Protein AF-A0AAU7C5P6-F1 (afdb_monomer_lite)

Foldseek 3Di:
DQDPVNCVVVDPDDPQLVVQLVLLVVLVVLCVVVVNDLCQLCVLLVHHSVVSVCPNVPVDRDDPVNSVSSVVSSVVVVD

Organism: NCBI:txid3142938

pLDDT: mean 93.12, std 6.2, range [73.19, 98.44]

Radius of gyration: 14.02 Å; chains: 1; bounding box: 37×34×26 Å

Sequence (79 aa):
MTTWQDIKPTLKLDPAEQANIEKLAELSALRISNNISQTVLARQIGVSQAVLNSWENLDETPIPESLAWYEQGLRLLLN

Structure (mmCIF, N/CA/C/O backbone):
data_AF-A0AAU7C5P6-F1
#
_entry.id   AF-A0AAU7C5P6-F1
#
loop_
_atom_site.group_PDB
_atom_site.id
_atom_site.type_symbol
_atom_site.label_atom_id
_atom_site.label_alt_id
_atom_site.label_comp_id
_atom_site.label_asym_id
_atom_site.label_entity_id
_atom_site.label_seq_id
_atom_site.pdbx_PDB_ins_code
_atom_site.Cartn_x
_atom_site.Cartn_y
_atom_site.Cartn_z
_atom_site.occupancy
_atom_site.B_iso_or_equiv
_atom_site.auth_seq_id
_atom_site.auth_comp_id
_atom_site.auth_asym_id
_atom_site.auth_atom_id
_atom_site.pdbx_PDB_model_num
ATOM 1 N N . MET A 1 1 ? 25.902 -17.576 5.175 1.00 82.12 1 MET A N 1
ATOM 2 C CA . MET A 1 1 ? 24.460 -17.591 4.853 1.00 82.12 1 MET A CA 1
ATOM 3 C C . MET A 1 1 ? 24.244 -16.561 3.773 1.00 82.12 1 MET A C 1
ATOM 5 O O . MET A 1 1 ? 24.764 -15.466 3.922 1.00 82.12 1 MET A O 1
ATOM 9 N N . THR A 1 2 ? 23.547 -16.915 2.702 1.00 85.44 2 THR A N 1
ATOM 10 C CA . THR A 1 2 ? 23.182 -15.956 1.657 1.00 85.44 2 THR A CA 1
ATOM 11 C C . THR A 1 2 ? 22.104 -15.019 2.201 1.00 85.44 2 THR A C 1
ATOM 13 O O . THR A 1 2 ? 21.125 -15.486 2.784 1.00 85.44 2 THR A O 1
ATOM 16 N N . THR A 1 3 ? 22.302 -13.713 2.060 1.00 91.31 3 THR A N 1
ATOM 17 C CA . THR A 1 3 ? 21.364 -12.672 2.494 1.00 91.31 3 THR A CA 1
ATOM 18 C C . THR A 1 3 ? 20.487 -12.200 1.335 1.00 91.31 3 THR A C 1
ATOM 20 O O . THR A 1 3 ? 20.763 -12.474 0.168 1.00 91.31 3 THR A O 1
ATOM 23 N N . TRP A 1 4 ? 19.437 -11.435 1.642 1.00 79.25 4 TRP A N 1
ATOM 24 C CA . TRP A 1 4 ? 18.631 -10.767 0.616 1.00 79.25 4 TRP A CA 1
ATOM 25 C C . TRP A 1 4 ? 19.472 -9.862 -0.296 1.00 79.25 4 TRP A C 1
ATOM 27 O O . TRP A 1 4 ? 19.246 -9.832 -1.504 1.00 79.25 4 TRP A O 1
ATOM 37 N N . GLN A 1 5 ? 20.478 -9.175 0.256 1.00 85.00 5 GLN A N 1
ATOM 38 C CA . GLN A 1 5 ? 21.364 -8.308 -0.525 1.00 85.00 5 GLN A CA 1
ATOM 39 C C . GLN A 1 5 ? 22.228 -9.095 -1.517 1.00 85.00 5 GLN A C 1
ATOM 41 O O . GLN A 1 5 ? 22.551 -8.570 -2.577 1.00 85.00 5 GLN A O 1
ATOM 46 N N . ASP A 1 6 ? 22.536 -10.358 -1.214 1.00 89.31 6 ASP A N 1
ATOM 47 C CA . ASP A 1 6 ? 23.288 -11.240 -2.111 1.00 89.31 6 ASP A CA 1
ATOM 48 C C . ASP A 1 6 ? 22.409 -11.808 -3.241 1.00 89.31 6 ASP A C 1
ATOM 50 O O . ASP A 1 6 ? 22.899 -12.091 -4.332 1.00 89.31 6 ASP A O 1
ATOM 54 N N . ILE A 1 7 ? 21.103 -11.974 -2.996 1.00 85.88 7 ILE A N 1
ATOM 55 C CA . ILE A 1 7 ? 20.149 -12.557 -3.958 1.00 85.88 7 ILE A CA 1
ATOM 56 C C . ILE A 1 7 ? 19.584 -11.487 -4.894 1.00 85.88 7 ILE A C 1
ATOM 58 O O . ILE A 1 7 ? 19.462 -11.733 -6.095 1.00 85.88 7 ILE A O 1
ATOM 62 N N . LYS A 1 8 ? 19.266 -10.297 -4.371 1.00 79.81 8 LYS A N 1
ATOM 63 C CA . LYS A 1 8 ? 18.610 -9.204 -5.108 1.00 79.81 8 LYS A CA 1
ATOM 64 C C . LYS A 1 8 ? 19.246 -8.904 -6.482 1.00 79.81 8 LYS A C 1
ATOM 66 O O . LYS A 1 8 ? 18.488 -8.818 -7.443 1.00 79.81 8 LYS A O 1
ATOM 71 N N . PRO A 1 9 ? 20.584 -8.823 -6.645 1.00 82.19 9 PRO A N 1
ATOM 72 C CA . PRO A 1 9 ? 21.210 -8.514 -7.937 1.00 82.19 9 PRO A CA 1
ATOM 73 C C . PRO A 1 9 ? 21.070 -9.625 -8.987 1.00 82.19 9 PRO A C 1
ATOM 75 O O . PRO A 1 9 ? 21.282 -9.384 -10.172 1.00 82.19 9 PRO A O 1
ATOM 78 N N . THR A 1 10 ? 20.768 -10.856 -8.561 1.00 84.31 10 THR A N 1
ATOM 79 C CA . THR A 1 10 ? 20.619 -12.010 -9.463 1.00 84.31 10 THR A CA 1
ATOM 80 C C . THR A 1 10 ? 19.234 -12.076 -10.105 1.00 84.31 10 THR A C 1
ATOM 82 O O . THR A 1 10 ? 19.061 -12.717 -11.144 1.00 84.31 10 THR A O 1
ATOM 85 N N . LEU A 1 11 ? 18.254 -11.388 -9.516 1.00 78.38 11 LEU A N 1
ATOM 86 C CA . LEU A 1 11 ? 16.912 -11.266 -10.060 1.00 78.38 11 LEU A CA 1
ATOM 87 C C . LEU A 1 11 ? 16.942 -10.227 -11.185 1.00 78.38 11 LEU A C 1
ATOM 89 O O . LEU A 1 11 ? 17.214 -9.051 -10.958 1.00 78.38 11 LEU A O 1
ATOM 93 N N . LYS A 1 12 ? 16.666 -10.658 -12.419 1.00 76.38 12 LYS A N 1
ATOM 94 C CA . LYS A 1 12 ? 16.472 -9.754 -13.561 1.00 76.38 12 LYS A CA 1
ATOM 95 C C . LYS A 1 12 ? 15.083 -9.121 -13.478 1.00 76.38 12 LYS A C 1
ATOM 97 O O . LYS A 1 12 ? 14.191 -9.505 -14.226 1.00 76.38 12 LYS A O 1
ATOM 102 N N . LEU A 1 13 ? 14.900 -8.214 -12.528 1.00 73.19 13 LEU A N 1
ATOM 103 C CA . LEU A 1 13 ? 13.698 -7.391 -12.440 1.00 73.19 13 LEU A CA 1
ATOM 104 C C . LEU A 1 13 ? 13.852 -6.188 -13.369 1.00 73.19 13 LEU A C 1
ATOM 106 O O . LEU A 1 13 ? 14.955 -5.654 -13.513 1.00 73.19 13 LEU A O 1
ATOM 110 N N . ASP A 1 14 ? 12.760 -5.766 -14.002 1.00 88.31 14 ASP A N 1
ATOM 111 C CA . ASP A 1 14 ? 12.729 -4.466 -14.666 1.00 88.31 14 ASP A CA 1
ATOM 112 C C . ASP A 1 14 ? 12.963 -3.383 -13.592 1.00 88.31 14 ASP A C 1
ATOM 114 O O . ASP A 1 14 ? 12.229 -3.349 -12.598 1.00 88.31 14 ASP A O 1
ATOM 118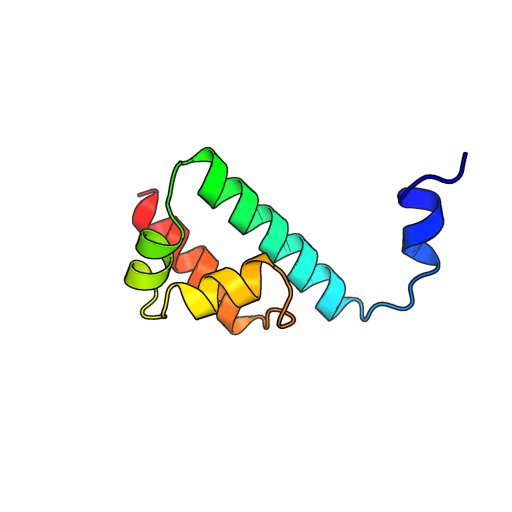 N N . PRO A 1 15 ? 13.978 -2.506 -13.734 1.00 88.19 15 PRO A N 1
ATOM 119 C CA . PRO A 1 15 ? 14.234 -1.445 -12.765 1.00 88.19 15 PRO A CA 1
ATOM 120 C C . PRO A 1 15 ? 13.011 -0.565 -12.474 1.00 88.19 15 PRO A C 1
ATOM 122 O O . PRO A 1 15 ? 12.861 -0.091 -11.348 1.00 88.19 15 PRO A O 1
ATOM 125 N N . ALA A 1 16 ? 12.133 -0.354 -13.460 1.00 89.06 16 ALA A N 1
ATOM 126 C CA . ALA A 1 16 ? 10.911 0.424 -13.274 1.00 89.06 16 ALA A CA 1
ATOM 127 C C . ALA A 1 16 ? 9.890 -0.318 -12.397 1.00 89.06 16 ALA A C 1
ATOM 129 O O . ALA A 1 16 ? 9.314 0.264 -11.479 1.00 89.06 16 ALA A O 1
ATOM 130 N N . GLU A 1 17 ? 9.709 -1.616 -12.637 1.00 89.44 17 GLU A N 1
ATOM 131 C CA . GLU A 1 17 ? 8.860 -2.480 -11.814 1.00 89.44 17 GLU A CA 1
ATOM 132 C C . GLU A 1 17 ? 9.382 -2.555 -10.376 1.00 89.44 17 GLU A C 1
ATOM 134 O O . GLU A 1 17 ? 8.619 -2.384 -9.424 1.00 89.44 17 GLU A O 1
ATOM 139 N N . GLN A 1 18 ? 10.696 -2.717 -10.208 1.00 89.88 18 GLN A N 1
ATOM 140 C CA . GLN A 1 18 ? 11.318 -2.738 -8.890 1.00 89.88 1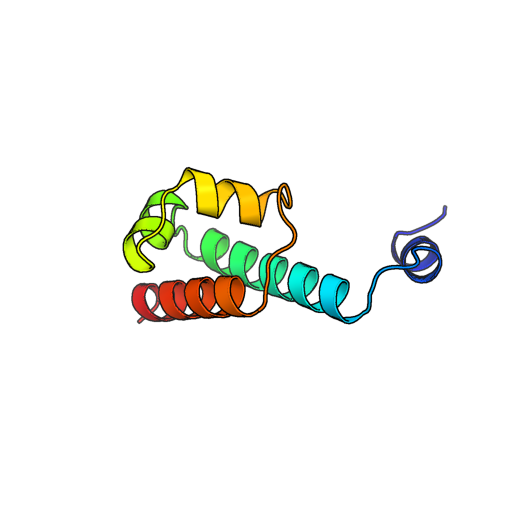8 GLN A CA 1
ATOM 141 C C . GLN A 1 18 ? 11.075 -1.425 -8.127 1.00 89.88 18 GLN A C 1
ATOM 143 O O . GLN A 1 18 ? 10.714 -1.462 -6.951 1.00 89.88 18 GLN A O 1
ATOM 148 N N . ALA A 1 19 ? 11.228 -0.274 -8.788 1.00 92.19 19 ALA A N 1
ATOM 149 C CA . ALA A 1 19 ? 10.965 1.028 -8.178 1.00 92.19 19 ALA A CA 1
ATOM 150 C C . ALA A 1 19 ? 9.491 1.189 -7.763 1.00 92.19 19 ALA A C 1
ATOM 152 O O . ALA A 1 19 ? 9.207 1.720 -6.688 1.00 92.19 19 ALA A O 1
ATOM 153 N N . ASN A 1 20 ? 8.550 0.689 -8.571 1.00 94.25 20 ASN A N 1
ATOM 154 C CA . ASN A 1 20 ? 7.125 0.727 -8.241 1.00 94.25 20 ASN A CA 1
ATOM 155 C C . ASN A 1 20 ? 6.791 -0.136 -7.016 1.00 94.25 20 ASN A C 1
ATOM 157 O O . ASN A 1 20 ? 6.023 0.293 -6.155 1.00 94.25 20 ASN A O 1
ATOM 161 N N . ILE A 1 21 ? 7.388 -1.328 -6.913 1.00 92.75 21 ILE A N 1
ATOM 162 C CA . ILE A 1 21 ? 7.219 -2.224 -5.760 1.00 92.75 21 ILE A CA 1
ATOM 163 C C . ILE A 1 21 ? 7.795 -1.585 -4.490 1.00 92.75 21 ILE A C 1
ATOM 165 O O . ILE A 1 21 ? 7.141 -1.590 -3.447 1.00 92.75 21 ILE A O 1
ATOM 169 N N . GLU A 1 22 ? 8.996 -1.004 -4.569 1.00 93.88 22 GLU A N 1
ATOM 170 C CA . GLU A 1 22 ? 9.629 -0.312 -3.439 1.00 93.88 22 GLU A CA 1
ATOM 171 C C . GLU A 1 22 ? 8.766 0.872 -2.966 1.00 93.88 22 GLU A C 1
ATOM 173 O O . GLU A 1 22 ? 8.470 0.986 -1.775 1.00 93.88 22 GLU A O 1
ATOM 178 N N . LYS A 1 23 ? 8.253 1.688 -3.897 1.00 96.44 23 LYS A N 1
ATOM 179 C CA . LYS A 1 23 ? 7.353 2.805 -3.577 1.00 96.44 23 LYS A CA 1
ATOM 180 C C . LYS A 1 23 ? 6.033 2.337 -2.961 1.00 96.44 23 LYS A C 1
ATOM 182 O O . LYS A 1 23 ? 5.565 2.953 -2.003 1.00 96.44 23 LYS A O 1
ATOM 187 N N . LEU A 1 24 ? 5.427 1.263 -3.472 1.00 96.50 24 LEU A N 1
ATOM 188 C CA . LEU A 1 24 ? 4.223 0.688 -2.869 1.00 96.50 24 LEU A CA 1
ATOM 189 C C . LEU A 1 24 ? 4.491 0.270 -1.420 1.00 96.50 24 LEU A C 1
ATOM 191 O O . LEU A 1 24 ? 3.709 0.615 -0.538 1.00 96.50 24 LEU A O 1
ATOM 195 N N . ALA A 1 25 ? 5.602 -0.425 -1.164 1.00 95.94 25 ALA A N 1
ATOM 196 C CA . ALA A 1 25 ? 5.956 -0.884 0.175 1.00 95.94 25 ALA A CA 1
ATOM 197 C C . ALA A 1 25 ? 6.085 0.284 1.170 1.00 95.94 25 ALA A C 1
ATOM 199 O O . ALA A 1 25 ? 5.578 0.199 2.291 1.00 95.94 25 ALA A O 1
ATOM 200 N N . GLU A 1 26 ? 6.697 1.397 0.755 1.00 97.75 26 GLU A N 1
ATOM 201 C CA . GLU A 1 26 ? 6.779 2.622 1.560 1.00 97.75 26 GLU A CA 1
ATOM 202 C C . GLU A 1 26 ? 5.393 3.207 1.875 1.00 97.75 26 GLU A C 1
ATOM 204 O O . GLU A 1 26 ? 5.096 3.535 3.028 1.00 97.75 26 GLU A O 1
ATOM 209 N N . LEU A 1 27 ? 4.518 3.311 0.870 1.00 97.88 27 LEU A N 1
ATOM 210 C CA . LEU A 1 27 ? 3.161 3.837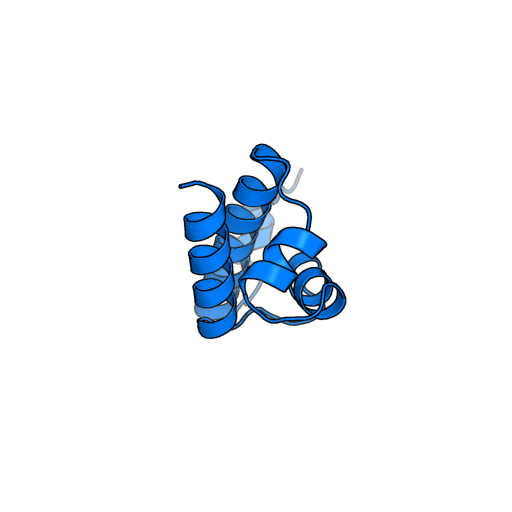 1.036 1.00 97.88 27 LEU A CA 1
ATOM 211 C C . LEU A 1 27 ? 2.294 2.923 1.919 1.00 97.88 27 LEU A C 1
ATOM 213 O O . LEU A 1 27 ? 1.551 3.405 2.778 1.00 97.88 27 LEU A O 1
ATOM 217 N N . SER A 1 28 ? 2.402 1.604 1.767 1.00 97.56 28 SER A N 1
ATOM 218 C CA . SER A 1 28 ? 1.713 0.631 2.619 1.00 97.56 28 SER A CA 1
ATOM 219 C C . SER A 1 28 ? 2.206 0.693 4.060 1.00 97.56 28 SER A C 1
ATOM 221 O O . SER A 1 28 ? 1.387 0.714 4.981 1.00 97.56 28 SER A O 1
ATOM 223 N N . ALA A 1 29 ? 3.516 0.824 4.280 1.00 97.88 29 ALA A N 1
ATOM 224 C CA . ALA A 1 29 ? 4.071 1.029 5.614 1.00 97.88 29 ALA A CA 1
ATOM 225 C C . ALA A 1 29 ? 3.541 2.321 6.259 1.00 97.88 29 ALA A C 1
ATOM 227 O O . ALA A 1 29 ? 3.139 2.302 7.425 1.00 97.88 29 ALA A O 1
ATOM 228 N N . LEU A 1 30 ? 3.468 3.420 5.499 1.00 98.19 30 LEU A N 1
ATOM 229 C CA . LEU A 1 30 ? 2.908 4.691 5.966 1.00 98.19 30 LEU A CA 1
ATOM 230 C C . LEU A 1 30 ? 1.413 4.580 6.306 1.00 98.19 30 LEU A C 1
ATOM 232 O O . LEU A 1 30 ? 0.965 5.112 7.323 1.00 98.19 30 LEU A O 1
ATOM 236 N N . ARG A 1 31 ? 0.634 3.863 5.488 1.00 98.25 31 ARG A N 1
ATOM 237 C CA . ARG A 1 31 ? -0.785 3.590 5.758 1.00 98.25 31 ARG A CA 1
ATOM 238 C C . ARG A 1 31 ? -0.958 2.854 7.088 1.00 98.25 31 ARG A C 1
ATOM 240 O O . ARG A 1 31 ? -1.775 3.250 7.920 1.00 98.25 31 ARG A O 1
ATOM 247 N N . ILE A 1 32 ? -0.197 1.773 7.269 1.00 98.12 32 ILE A N 1
ATOM 248 C CA . ILE A 1 32 ? -0.279 0.894 8.439 1.00 98.12 32 ILE A CA 1
ATOM 249 C C . ILE A 1 32 ? 0.155 1.636 9.704 1.00 98.12 32 ILE A C 1
ATOM 251 O O . ILE A 1 32 ? -0.544 1.558 10.713 1.00 98.12 32 ILE A O 1
ATOM 255 N N . SER A 1 33 ? 1.251 2.400 9.654 1.00 98.19 33 SER A N 1
ATOM 256 C CA . SER A 1 33 ? 1.754 3.145 10.818 1.00 98.19 33 SER A CA 1
ATOM 257 C C . SER A 1 33 ? 0.780 4.217 11.319 1.00 98.19 33 SER A C 1
ATOM 259 O O . SER A 1 33 ? 0.787 4.540 12.505 1.00 98.19 33 SER A O 1
ATOM 261 N N . ASN A 1 34 ? -0.107 4.707 10.448 1.00 98.25 34 ASN A N 1
ATOM 262 C CA . ASN A 1 34 ? -1.165 5.660 10.785 1.00 98.25 34 ASN A CA 1
ATOM 263 C C . ASN A 1 34 ? -2.535 5.002 11.038 1.00 98.25 34 ASN A C 1
ATOM 265 O O . ASN A 1 34 ? -3.541 5.700 11.128 1.00 98.25 34 ASN A O 1
ATOM 269 N N . ASN A 1 35 ? -2.607 3.670 11.164 1.00 98.06 35 ASN A N 1
ATOM 270 C CA . ASN A 1 35 ? -3.851 2.914 11.384 1.00 98.06 35 ASN A CA 1
ATOM 271 C C . ASN A 1 35 ? -4.950 3.170 10.330 1.00 98.06 35 ASN A C 1
ATOM 273 O O . ASN A 1 35 ? -6.141 2.987 10.594 1.00 98.06 35 ASN A O 1
ATOM 277 N N . ILE A 1 36 ? -4.575 3.569 9.114 1.00 98.38 36 ILE A N 1
ATOM 278 C CA . ILE A 1 36 ? -5.527 3.768 8.020 1.00 98.38 36 ILE A CA 1
ATOM 279 C C . ILE A 1 36 ? -5.903 2.388 7.476 1.00 98.38 36 ILE A C 1
ATOM 281 O O . ILE A 1 36 ? -5.048 1.664 6.977 1.00 98.38 36 ILE A O 1
ATOM 285 N N . SER A 1 37 ? -7.172 1.984 7.552 1.00 98.19 37 SER A N 1
ATOM 286 C CA . SER A 1 37 ? -7.594 0.697 6.974 1.00 98.19 37 SER A CA 1
ATOM 287 C C . SER A 1 37 ? -7.587 0.728 5.440 1.00 98.19 37 SER A C 1
ATOM 289 O O . SER A 1 37 ? -7.798 1.779 4.829 1.00 98.19 37 SER A O 1
ATOM 291 N N . GLN A 1 38 ? -7.417 -0.438 4.808 1.00 97.94 38 GLN A N 1
ATOM 292 C CA . GLN A 1 38 ? -7.537 -0.572 3.352 1.00 97.94 38 GLN A CA 1
ATOM 293 C C . GLN A 1 38 ? -8.883 -0.036 2.837 1.00 97.94 38 GLN A C 1
ATOM 295 O O . GLN A 1 38 ? -8.928 0.705 1.862 1.00 97.94 38 GLN A O 1
ATOM 300 N N . THR A 1 39 ? -9.986 -0.343 3.525 1.00 98.19 39 THR A N 1
ATOM 301 C CA . THR A 1 39 ? -11.329 0.132 3.159 1.00 98.19 39 THR A CA 1
ATOM 302 C C . THR A 1 39 ? -11.437 1.658 3.166 1.00 98.19 39 THR A C 1
ATOM 304 O O . THR A 1 39 ? -12.106 2.228 2.304 1.00 98.19 39 THR A O 1
ATOM 307 N N . VAL A 1 40 ? -10.787 2.327 4.125 1.00 98.31 40 VAL A N 1
ATOM 308 C CA . VAL A 1 40 ? -10.783 3.795 4.223 1.00 98.31 40 VAL A CA 1
ATOM 309 C C . VAL A 1 40 ? -10.014 4.405 3.057 1.00 98.31 40 VAL A C 1
ATOM 311 O O . VAL A 1 40 ? -10.553 5.272 2.373 1.00 98.31 40 VAL A O 1
ATOM 314 N N . LEU A 1 41 ? -8.801 3.918 2.784 1.00 98.44 41 LEU A N 1
ATOM 315 C CA . LEU A 1 41 ? -8.005 4.422 1.666 1.00 98.44 41 LEU A CA 1
ATOM 316 C C . LEU A 1 41 ? -8.681 4.147 0.317 1.00 98.44 41 LEU A C 1
ATOM 318 O O . LEU A 1 41 ? -8.786 5.048 -0.507 1.00 98.44 41 LEU A O 1
ATOM 322 N N . ALA A 1 42 ? -9.202 2.936 0.115 1.00 97.69 42 ALA A N 1
ATOM 323 C CA . ALA A 1 42 ? -9.897 2.560 -1.111 1.00 97.69 42 ALA A CA 1
ATOM 324 C C . ALA A 1 42 ? -11.091 3.487 -1.389 1.00 97.69 42 ALA A C 1
ATOM 326 O O . ALA A 1 42 ? -11.231 4.010 -2.494 1.00 97.69 42 ALA A O 1
ATOM 327 N N . ARG A 1 43 ? -11.897 3.784 -0.357 1.00 98.12 43 ARG A N 1
ATOM 328 C CA . ARG A 1 43 ? -12.987 4.764 -0.451 1.00 98.12 43 ARG A CA 1
ATOM 329 C C . ARG A 1 43 ? -12.474 6.163 -0.796 1.00 98.12 43 ARG A C 1
ATOM 331 O O . ARG A 1 43 ? -13.098 6.831 -1.613 1.00 98.12 43 ARG A O 1
ATOM 338 N N . GLN A 1 44 ? -11.367 6.595 -0.191 1.00 98.00 44 GLN A N 1
ATOM 339 C CA . GLN A 1 44 ? -10.783 7.919 -0.423 1.00 98.00 44 GLN A CA 1
ATOM 340 C C . GLN A 1 44 ? -10.354 8.128 -1.882 1.00 98.00 44 GLN A C 1
ATOM 342 O O . GLN A 1 44 ? -10.479 9.236 -2.397 1.00 98.00 44 GLN A O 1
ATOM 347 N N . ILE A 1 45 ? -9.868 7.074 -2.540 1.00 96.56 45 ILE A N 1
ATOM 348 C CA . ILE A 1 45 ? -9.362 7.127 -3.923 1.00 96.56 45 ILE A CA 1
ATOM 349 C C . ILE A 1 45 ? -10.360 6.578 -4.954 1.00 96.56 45 ILE A C 1
ATOM 351 O O . ILE A 1 45 ? -10.043 6.497 -6.135 1.00 96.56 45 ILE A O 1
ATOM 355 N N . GLY A 1 46 ? -11.568 6.200 -4.527 1.00 96.44 46 GLY A N 1
ATOM 356 C CA . GLY A 1 46 ? -12.640 5.762 -5.423 1.00 96.44 46 GLY A CA 1
ATOM 357 C C . GLY A 1 46 ? -12.489 4.346 -5.993 1.00 96.44 46 GLY A C 1
ATOM 358 O O . GLY A 1 46 ? -13.078 4.057 -7.032 1.00 96.44 46 GLY A O 1
ATOM 359 N N . VAL A 1 47 ? -11.744 3.454 -5.330 1.00 95.31 47 VAL A N 1
ATOM 360 C CA . VAL A 1 47 ? -11.593 2.040 -5.733 1.00 95.31 47 VAL A CA 1
ATOM 361 C C . VAL A 1 47 ? -12.226 1.084 -4.717 1.00 95.31 47 VAL A C 1
ATOM 363 O O . VAL A 1 47 ? -12.597 1.465 -3.606 1.00 95.31 47 VAL A O 1
ATOM 366 N N . SER A 1 48 ? -12.365 -0.190 -5.090 1.00 96.94 48 SER A N 1
ATOM 367 C CA . SER A 1 48 ? -12.81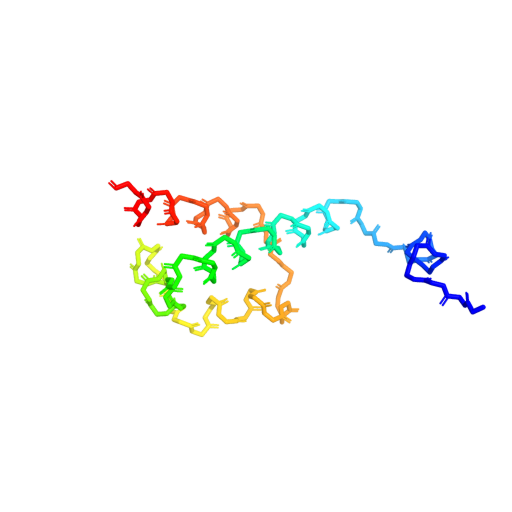4 -1.225 -4.151 1.00 96.94 48 SER A CA 1
ATOM 368 C C . SER A 1 48 ? -11.690 -1.632 -3.187 1.00 96.94 48 SER A C 1
ATOM 370 O O . SER A 1 48 ? -10.509 -1.553 -3.524 1.00 96.94 48 SER A O 1
ATOM 372 N N . GLN A 1 49 ? -12.040 -2.131 -1.997 1.00 97.12 49 GLN A N 1
ATOM 373 C CA . GLN A 1 49 ? -11.039 -2.674 -1.067 1.00 97.12 49 GLN A CA 1
ATOM 374 C C . GLN A 1 49 ? -10.301 -3.890 -1.656 1.00 97.12 49 GLN A C 1
ATOM 376 O O . GLN A 1 49 ? -9.124 -4.072 -1.362 1.00 97.12 49 GLN A O 1
ATOM 381 N N . ALA A 1 50 ? -10.948 -4.663 -2.535 1.00 96.62 50 ALA A N 1
ATOM 382 C CA . ALA A 1 50 ? -10.317 -5.783 -3.232 1.00 96.62 50 ALA A CA 1
ATOM 383 C C . ALA A 1 50 ? -9.191 -5.324 -4.174 1.00 96.62 50 ALA A C 1
ATOM 385 O O . ALA A 1 50 ? -8.138 -5.949 -4.201 1.00 96.62 50 ALA A O 1
ATOM 386 N N . VAL A 1 51 ? -9.377 -4.203 -4.883 1.00 94.94 51 VAL A N 1
ATOM 387 C CA . VAL A 1 51 ? -8.332 -3.608 -5.738 1.00 94.94 51 VAL A CA 1
ATOM 388 C C . VAL A 1 51 ? -7.135 -3.170 -4.897 1.00 94.94 51 VAL A C 1
ATOM 390 O O . VAL A 1 51 ? -6.002 -3.515 -5.213 1.00 94.94 51 VAL A O 1
ATOM 393 N N . LEU A 1 52 ? -7.378 -2.477 -3.781 1.00 95.31 52 LEU A N 1
ATOM 394 C CA . LEU A 1 52 ? -6.290 -2.056 -2.899 1.00 95.31 52 LEU A CA 1
ATOM 395 C C . LEU A 1 52 ? -5.545 -3.264 -2.298 1.00 95.31 52 LEU A C 1
ATOM 397 O O . LEU A 1 52 ? -4.323 -3.248 -2.203 1.00 95.31 52 LEU A O 1
ATOM 401 N N . ASN A 1 53 ? -6.271 -4.325 -1.936 1.00 96.31 53 ASN A N 1
ATOM 402 C CA . ASN A 1 53 ? -5.680 -5.578 -1.471 1.00 96.31 53 ASN A CA 1
ATOM 403 C C . ASN A 1 53 ? -4.831 -6.262 -2.558 1.00 96.31 53 ASN A C 1
ATOM 405 O O . ASN A 1 53 ? -3.755 -6.759 -2.249 1.00 96.31 53 ASN A O 1
ATOM 409 N N . SER A 1 54 ? -5.290 -6.255 -3.813 1.00 95.75 54 SER A N 1
ATOM 410 C CA . SER A 1 54 ? -4.549 -6.794 -4.964 1.00 95.75 54 SER A CA 1
ATOM 411 C C . SER A 1 54 ? -3.212 -6.079 -5.157 1.00 95.75 54 SER A C 1
ATOM 413 O O . SER A 1 54 ? -2.188 -6.724 -5.368 1.00 95.75 54 SER A O 1
ATOM 415 N N . TRP A 1 55 ? -3.204 -4.747 -5.032 1.00 94.50 55 TRP A N 1
ATOM 416 C CA . TRP A 1 55 ? -1.968 -3.969 -5.096 1.00 94.50 55 TRP A CA 1
ATOM 417 C C . TRP A 1 55 ? -1.033 -4.334 -3.942 1.00 94.50 55 TRP A C 1
ATOM 419 O O . TRP A 1 55 ? 0.111 -4.695 -4.186 1.00 94.50 55 TRP A O 1
ATOM 429 N N . GLU A 1 56 ? -1.516 -4.297 -2.695 1.00 94.94 56 GLU A N 1
ATOM 430 C CA . GLU A 1 56 ? -0.681 -4.539 -1.506 1.00 94.94 56 GLU A CA 1
ATOM 431 C C . GLU A 1 56 ? -0.113 -5.962 -1.411 1.00 94.94 56 GLU A C 1
ATOM 433 O O . GLU A 1 56 ? 0.961 -6.141 -0.838 1.00 94.94 56 GLU A O 1
ATOM 438 N N . ASN A 1 57 ? -0.793 -6.962 -1.980 1.00 95.19 57 ASN A N 1
ATOM 439 C CA . ASN A 1 57 ? -0.287 -8.336 -2.050 1.00 95.19 57 ASN A CA 1
ATOM 440 C C . ASN A 1 57 ? 0.585 -8.609 -3.283 1.00 95.19 57 ASN A C 1
ATOM 442 O O . ASN A 1 57 ? 1.108 -9.715 -3.405 1.00 95.19 57 ASN A O 1
ATOM 446 N N . LEU A 1 58 ? 0.763 -7.623 -4.171 1.00 92.31 58 LEU A N 1
ATOM 447 C CA . LEU A 1 58 ? 1.437 -7.784 -5.463 1.00 92.31 58 LEU A CA 1
ATOM 448 C C . LEU A 1 58 ? 0.798 -8.876 -6.343 1.00 92.31 58 LEU A C 1
ATOM 450 O O . LEU A 1 58 ? 1.486 -9.504 -7.146 1.00 92.31 58 LEU A O 1
ATOM 454 N N . ASP A 1 59 ? -0.520 -9.080 -6.220 1.00 92.00 59 ASP A N 1
ATOM 455 C CA . ASP A 1 59 ? -1.290 -9.918 -7.154 1.00 92.00 59 ASP A CA 1
ATOM 456 C C . ASP A 1 59 ? -1.290 -9.286 -8.562 1.00 92.00 59 ASP A C 1
ATOM 458 O O . ASP A 1 59 ? -1.335 -9.980 -9.578 1.00 92.00 59 ASP A O 1
ATOM 462 N N . GLU A 1 60 ? -1.184 -7.954 -8.610 1.00 85.75 60 GLU A N 1
ATOM 463 C CA . GLU A 1 60 ? -0.906 -7.161 -9.803 1.00 85.75 60 GLU A CA 1
ATOM 464 C C . GLU A 1 60 ? 0.270 -6.220 -9.524 1.00 85.75 60 GLU A C 1
ATOM 466 O O . GLU A 1 60 ? 0.295 -5.538 -8.493 1.00 85.75 60 GLU A O 1
ATOM 471 N N . THR A 1 61 ? 1.226 -6.135 -10.454 1.00 84.50 61 THR A N 1
ATOM 472 C CA . THR A 1 61 ? 2.309 -5.150 -10.357 1.00 84.50 61 THR A CA 1
ATOM 473 C C . THR A 1 61 ? 1.711 -3.737 -10.407 1.00 84.50 61 THR A C 1
ATOM 475 O O . THR A 1 61 ? 1.057 -3.386 -11.394 1.00 84.50 61 THR A O 1
ATOM 478 N N . PRO A 1 62 ? 1.937 -2.890 -9.385 1.00 85.31 62 PRO A N 1
ATOM 479 C CA . PRO A 1 62 ? 1.406 -1.536 -9.370 1.00 85.31 62 PRO A CA 1
ATOM 480 C C . PRO A 1 62 ? 2.002 -0.701 -10.508 1.00 85.31 62 PRO A C 1
ATOM 482 O O . PRO A 1 62 ? 3.220 -0.648 -10.708 1.00 85.31 62 PRO A O 1
ATOM 485 N N . ILE A 1 63 ? 1.131 -0.004 -11.234 1.00 93.12 63 ILE A N 1
ATOM 486 C CA . ILE A 1 63 ? 1.530 0.982 -12.242 1.00 93.12 63 ILE A CA 1
ATOM 487 C C . ILE A 1 63 ? 1.683 2.373 -11.602 1.00 93.12 63 ILE A C 1
ATOM 489 O O . ILE A 1 63 ? 1.082 2.635 -10.554 1.00 93.12 63 ILE A O 1
ATOM 493 N N . PRO A 1 64 ? 2.429 3.304 -12.229 1.00 95.06 64 PRO A N 1
ATOM 494 C CA . PRO A 1 64 ? 2.659 4.637 -11.666 1.00 95.06 64 PRO A CA 1
ATOM 495 C C . PRO A 1 64 ? 1.377 5.402 -11.306 1.00 95.06 64 PRO A C 1
ATOM 497 O O . PRO A 1 64 ? 1.344 6.121 -10.311 1.00 95.06 64 PRO A O 1
ATOM 500 N N . GLU A 1 65 ? 0.306 5.222 -12.080 1.00 95.06 65 GLU A N 1
ATOM 501 C CA . GLU A 1 65 ? -0.981 5.876 -11.830 1.00 95.06 65 GLU A CA 1
ATOM 502 C C . GLU A 1 65 ? -1.660 5.369 -10.546 1.00 95.06 65 GLU A C 1
ATOM 504 O O . GLU A 1 65 ? -2.111 6.171 -9.728 1.00 95.06 65 GLU A O 1
ATOM 509 N N . SER A 1 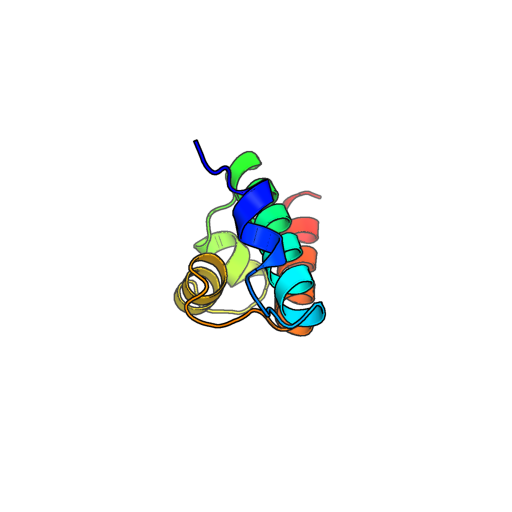66 ? -1.637 4.055 -10.298 1.00 94.25 66 SER A N 1
ATOM 510 C CA . SER A 1 66 ? -2.154 3.458 -9.059 1.00 94.25 66 SER A CA 1
ATOM 511 C C . SER A 1 66 ? -1.390 3.951 -7.827 1.00 94.25 66 SER A C 1
ATOM 513 O O . SER A 1 66 ? -2.000 4.252 -6.801 1.00 94.25 66 SER A O 1
ATOM 515 N N . LEU A 1 67 ? -0.063 4.094 -7.935 1.00 97.19 67 LEU A N 1
ATOM 516 C CA . LEU A 1 67 ? 0.778 4.649 -6.868 1.00 97.19 67 LEU A CA 1
ATOM 517 C C . LEU A 1 67 ? 0.445 6.117 -6.586 1.00 97.19 67 LEU A C 1
ATOM 519 O O . LEU A 1 67 ? 0.364 6.514 -5.423 1.00 97.19 67 LEU A O 1
ATOM 523 N N . ALA A 1 68 ? 0.208 6.911 -7.634 1.00 97.62 68 ALA A N 1
ATOM 524 C CA . ALA A 1 68 ? -0.168 8.313 -7.499 1.00 97.62 68 ALA A CA 1
ATOM 525 C C . ALA A 1 68 ? -1.522 8.476 -6.788 1.00 97.62 68 ALA A C 1
ATOM 527 O O . ALA A 1 68 ? -1.648 9.312 -5.891 1.00 97.62 68 ALA A O 1
ATOM 528 N N . TRP A 1 69 ? -2.521 7.653 -7.129 1.00 96.81 69 TRP A N 1
ATOM 529 C CA . TRP A 1 69 ? -3.803 7.643 -6.417 1.00 96.81 69 TRP A CA 1
ATOM 530 C C . TRP A 1 69 ? -3.630 7.242 -4.955 1.00 96.81 69 TRP A C 1
ATOM 532 O O . TRP A 1 69 ? -4.145 7.928 -4.074 1.00 96.81 69 TRP A O 1
ATOM 542 N N . TYR A 1 70 ? -2.867 6.181 -4.684 1.00 97.62 70 TYR A N 1
ATOM 543 C CA . TYR A 1 70 ? -2.582 5.722 -3.325 1.00 97.62 70 TYR A CA 1
ATOM 544 C C . TYR A 1 70 ? -1.949 6.843 -2.482 1.00 97.62 70 TYR A C 1
ATOM 546 O O . TYR A 1 70 ? -2.431 7.157 -1.390 1.00 97.62 70 TYR A O 1
ATOM 554 N N . GLU A 1 71 ? -0.891 7.478 -2.992 1.00 98.12 71 GLU A N 1
ATOM 555 C CA . GLU A 1 71 ? -0.183 8.574 -2.323 1.00 98.12 71 GLU A CA 1
ATOM 556 C C . GLU A 1 71 ? -1.092 9.788 -2.087 1.00 98.12 71 GLU A C 1
ATOM 558 O O . GLU A 1 71 ? -1.106 10.352 -0.990 1.00 98.12 71 GLU A O 1
ATOM 563 N N . GLN A 1 72 ? -1.911 10.157 -3.076 1.00 97.81 72 GLN A N 1
ATOM 564 C CA . GLN A 1 72 ? -2.899 11.224 -2.929 1.00 97.81 72 GLN A CA 1
ATOM 565 C C . GLN A 1 72 ? -3.927 10.897 -1.840 1.00 97.81 72 GLN A C 1
ATOM 567 O O . GLN A 1 72 ? -4.232 11.754 -1.009 1.00 97.81 72 GLN A O 1
ATOM 572 N N . GLY A 1 73 ? -4.444 9.668 -1.817 1.00 97.94 73 GLY A N 1
ATOM 573 C CA . GLY A 1 73 ? -5.398 9.219 -0.809 1.00 97.94 73 GLY A CA 1
ATOM 574 C C . GLY A 1 73 ? -4.828 9.297 0.602 1.00 97.94 73 GLY A C 1
ATOM 575 O O . GLY A 1 73 ? -5.480 9.831 1.497 1.00 97.94 73 GLY A O 1
ATOM 576 N N . LEU A 1 74 ? -3.584 8.851 0.792 1.00 98.12 74 LEU A N 1
ATOM 577 C CA . LEU A 1 74 ? -2.891 9.005 2.070 1.00 98.12 74 LEU A CA 1
ATOM 578 C C . LEU A 1 74 ? -2.727 10.470 2.462 1.00 98.12 74 LEU A C 1
ATOM 580 O O . LEU A 1 74 ? -3.036 10.833 3.592 1.00 98.12 74 LEU A O 1
ATOM 584 N N . ARG A 1 75 ? -2.295 11.328 1.534 1.00 98.00 75 ARG A N 1
ATOM 585 C CA . ARG A 1 75 ? -2.135 12.760 1.806 1.00 98.00 75 ARG A CA 1
ATOM 586 C C . ARG A 1 75 ? -3.440 13.412 2.267 1.00 98.00 75 ARG A C 1
ATOM 588 O O . ARG A 1 75 ? -3.403 14.292 3.115 1.00 98.00 75 ARG A O 1
ATOM 595 N N . LEU A 1 76 ? -4.581 12.993 1.724 1.00 97.31 76 LEU A N 1
ATOM 596 C CA . LEU A 1 76 ? -5.893 13.511 2.120 1.00 97.31 76 LEU A CA 1
ATOM 597 C C . LEU A 1 76 ? -6.361 13.000 3.491 1.00 97.31 76 LEU A C 1
ATOM 599 O O . LEU A 1 76 ? -7.158 13.675 4.127 1.00 97.31 76 LEU A O 1
ATOM 603 N N . LEU A 1 77 ? -5.887 11.834 3.935 1.00 96.94 77 LEU A N 1
ATOM 604 C CA . LEU A 1 77 ? -6.248 11.234 5.227 1.00 96.94 77 LEU A CA 1
ATOM 605 C C . LEU A 1 77 ? -5.317 11.645 6.375 1.00 96.94 77 LEU A C 1
ATOM 607 O O . LEU A 1 77 ? -5.689 11.501 7.536 1.00 96.94 77 LEU A O 1
ATOM 611 N N . LEU A 1 78 ? -4.101 12.089 6.051 1.00 95.38 78 LEU A N 1
ATOM 612 C CA . LEU A 1 78 ? -3.080 12.513 7.015 1.00 95.38 78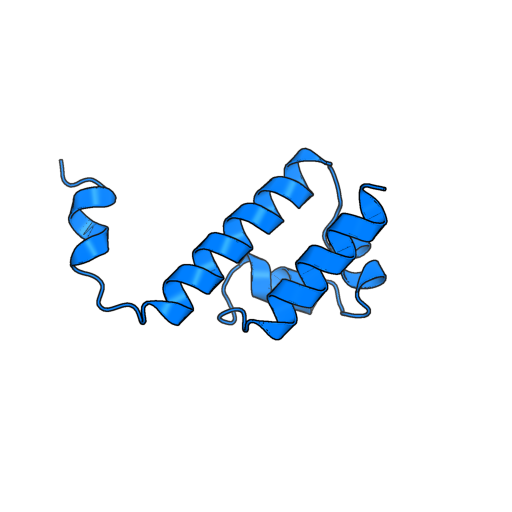 LEU A CA 1
ATOM 613 C C . LEU A 1 78 ? -3.071 14.029 7.272 1.00 95.38 78 LEU A C 1
ATOM 615 O O . LEU A 1 78 ? -2.396 14.472 8.201 1.00 95.38 78 LEU A O 1
ATOM 619 N N . ASN A 1 79 ? -3.776 14.805 6.445 1.00 81.56 79 ASN A N 1
ATOM 620 C CA . ASN A 1 79 ? -3.999 16.242 6.633 1.00 81.56 79 ASN A CA 1
ATOM 621 C C . ASN A 1 79 ? -5.214 16.498 7.527 1.00 81.56 79 ASN A C 1
ATOM 623 O O . ASN A 1 79 ? -5.164 17.496 8.279 1.00 81.56 79 ASN A O 1
#

InterPro domains:
  IPR001387 Cro/C1-type, helix-turn-helix domain [PF01381] (28-58)
  IPR001387 Cro/C1-type, helix-turn-helix domain [PS50943] (27-57)
  IPR001387 Cro/C1-type, helix-turn-helix domain [cd00093] (27-57)
  IPR010982 Lambda repressor-like, DNA-binding domain superfamily [G3DSA:1.10.260.40] (24-68)
  IPR010982 Lambda repressor-like, DNA-binding domain superfamily [SSF47413] (22-60)

Secondary structure (DSSP, 8-state):
---HHHHGGGS---HHHHHHHHHHHHHHHHHHHTT--HHHHHHHHT--HHHHHHHHTTSSPPPHHHHHHHHHHHHHHH-